Protein AF-A0A6C0BHW2-F1 (afdb_monomer)

Radius of gyration: 17.74 Å; Cα contacts (8 Å, |Δi|>4): 64; chains: 1; bounding box: 36×38×53 Å

Secondary structure (DSSP, 8-state):
--HHHHHHHHHHHHHHHHHHHHHTS---GGG--HHHHHHHHHHHHHHHHS-GGGHHHHHHHHHHHHHHHTT--GGGGHHHHHHTTT-------

Sequence (93 aa):
MSTSILFRYWCAPMFTFGAIRGYRAEMPEKENLLSNKLTNSFLNGVFYIIPPLGIVKLTHVMDRIEVEVTHKNPNNYAQIYWEGRGSNKNTFL

pLDDT: mean 70.17, std 14.34, range [34.81, 90.25]

Foldseek 3Di:
DDPVVVLVVLLVVQLQVQLVVLLPDDDPPVQPDPVSSNVSSNVRSVVSSQDPVNVVVVVLVVVVVCCVVVVPDVVVVVVSVCVNVVNDPPPDD

Organism: NCBI:txid1070528

Structure (mmCIF, N/CA/C/O backbone):
data_AF-A0A6C0BHW2-F1
#
_entry.id   AF-A0A6C0BHW2-F1
#
loop_
_atom_site.group_PDB
_atom_site.id
_atom_site.type_symbol
_atom_site.label_atom_id
_atom_site.label_alt_id
_atom_site.label_comp_id
_atom_site.label_asym_id
_atom_site.label_entity_id
_atom_site.label_seq_id
_atom_site.pdbx_PDB_ins_code
_atom_site.Cartn_x
_atom_site.Cartn_y
_atom_site.Cartn_z
_atom_site.occupancy
_atom_site.B_iso_or_equiv
_atom_site.auth_seq_id
_atom_site.auth_comp_id
_atom_site.auth_asym_id
_atom_site.auth_atom_id
_atom_site.pdbx_PDB_model_num
ATOM 1 N N . MET A 1 1 ? 18.650 13.573 -13.945 1.00 50.22 1 MET A N 1
ATOM 2 C CA . MET A 1 1 ? 18.218 13.399 -12.539 1.00 50.22 1 MET A CA 1
ATOM 3 C C . MET A 1 1 ? 17.813 11.944 -12.369 1.00 50.22 1 MET A C 1
ATOM 5 O O . MET A 1 1 ? 17.001 11.476 -13.155 1.00 50.22 1 MET A O 1
ATOM 9 N N . SER A 1 2 ? 18.454 11.197 -11.465 1.00 49.97 2 SER A N 1
ATOM 10 C CA . SER A 1 2 ? 18.243 9.744 -11.367 1.00 49.97 2 SER A CA 1
ATOM 11 C C . SER A 1 2 ? 16.793 9.442 -10.978 1.00 49.97 2 SER A C 1
ATOM 13 O O . SER A 1 2 ? 16.284 10.004 -10.006 1.00 49.97 2 SER A O 1
ATOM 15 N N . THR A 1 3 ? 16.123 8.570 -11.730 1.00 57.06 3 THR A N 1
ATOM 16 C CA . THR A 1 3 ? 14.727 8.155 -11.495 1.00 57.06 3 THR A CA 1
ATOM 17 C C . THR A 1 3 ? 14.514 7.606 -10.081 1.00 57.06 3 THR A C 1
ATOM 19 O O . THR A 1 3 ? 13.435 7.758 -9.514 1.00 57.06 3 THR A O 1
ATOM 22 N N . SER A 1 4 ? 15.564 7.061 -9.459 1.00 60.06 4 SER A N 1
ATOM 23 C CA . SER A 1 4 ? 15.558 6.569 -8.078 1.00 60.06 4 SER A CA 1
ATOM 24 C C . SER A 1 4 ? 15.363 7.663 -7.023 1.00 60.06 4 SER A C 1
ATOM 26 O O . SER A 1 4 ? 14.777 7.407 -5.972 1.00 60.06 4 SER A O 1
ATOM 28 N N . ILE A 1 5 ? 15.828 8.884 -7.293 1.00 62.94 5 ILE A N 1
ATOM 29 C CA . ILE A 1 5 ? 15.734 10.016 -6.367 1.00 62.94 5 ILE A CA 1
ATOM 30 C C . ILE A 1 5 ? 14.310 10.575 -6.382 1.00 62.94 5 ILE A C 1
ATOM 32 O O . ILE A 1 5 ? 13.694 10.718 -5.329 1.00 62.94 5 ILE A O 1
ATOM 36 N N . LEU A 1 6 ? 13.751 10.796 -7.576 1.00 62.16 6 LEU A N 1
ATOM 37 C CA . LEU A 1 6 ? 12.355 11.214 -7.750 1.00 62.16 6 LEU A CA 1
ATOM 38 C C . LEU A 1 6 ? 11.380 10.196 -7.148 1.00 62.16 6 LEU A C 1
ATOM 40 O O . LEU A 1 6 ? 10.431 10.581 -6.474 1.00 62.16 6 LEU A O 1
ATOM 44 N N . PHE A 1 7 ? 11.656 8.900 -7.315 1.00 66.44 7 PHE A N 1
ATOM 45 C CA . PHE A 1 7 ? 10.849 7.841 -6.718 1.00 66.44 7 PHE A CA 1
ATOM 46 C C . PHE A 1 7 ? 10.858 7.900 -5.184 1.00 66.44 7 PHE A C 1
ATOM 48 O O . PHE A 1 7 ? 9.802 7.815 -4.567 1.00 66.44 7 PHE A O 1
ATOM 55 N N . ARG A 1 8 ? 12.015 8.121 -4.545 1.00 68.06 8 ARG A N 1
ATOM 56 C CA . ARG A 1 8 ? 12.103 8.254 -3.077 1.00 68.06 8 ARG A CA 1
ATOM 57 C C . ARG A 1 8 ? 11.373 9.493 -2.554 1.00 68.06 8 ARG A C 1
ATOM 59 O O . ARG A 1 8 ? 10.644 9.385 -1.569 1.00 68.06 8 ARG A O 1
ATOM 66 N N . TYR A 1 9 ? 11.528 10.633 -3.230 1.00 76.25 9 TYR A N 1
ATOM 67 C CA . TYR A 1 9 ? 10.831 11.873 -2.875 1.00 76.25 9 TYR A CA 1
ATOM 68 C C . TYR A 1 9 ? 9.331 11.836 -3.173 1.00 76.25 9 TYR A C 1
ATOM 70 O O . TYR A 1 9 ? 8.596 12.623 -2.596 1.00 76.25 9 TYR A O 1
ATOM 78 N N . TRP A 1 10 ? 8.863 10.926 -4.026 1.00 78.31 10 TRP A N 1
ATOM 79 C CA . TRP A 1 10 ? 7.438 10.689 -4.246 1.00 78.31 10 TRP A CA 1
ATOM 80 C C . TRP A 1 10 ? 6.856 9.709 -3.221 1.00 78.31 10 TRP A C 1
ATOM 82 O O . TRP A 1 10 ? 5.866 10.011 -2.558 1.00 78.31 10 TRP A O 1
ATOM 92 N N . CYS A 1 11 ? 7.491 8.548 -3.042 1.00 79.12 11 CYS A N 1
ATOM 93 C CA . CYS A 1 11 ? 6.936 7.455 -2.247 1.00 79.12 11 CYS A CA 1
ATOM 94 C C . CYS A 1 11 ? 6.797 7.813 -0.766 1.00 79.12 11 CYS A C 1
ATOM 96 O O . CYS A 1 11 ? 5.756 7.550 -0.180 1.00 79.12 11 CYS A O 1
ATOM 98 N N . AL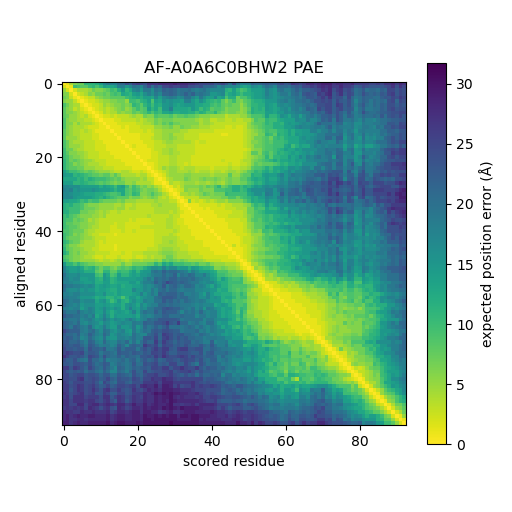A A 1 12 ? 7.816 8.420 -0.152 1.00 81.75 12 ALA A N 1
ATOM 99 C CA . ALA A 1 12 ? 7.791 8.714 1.281 1.00 81.75 12 ALA A CA 1
ATOM 100 C C . ALA A 1 12 ? 6.670 9.697 1.691 1.00 81.75 12 ALA A C 1
ATOM 102 O O . ALA A 1 12 ? 5.892 9.361 2.592 1.00 81.75 12 ALA A O 1
ATOM 103 N N . PRO A 1 13 ? 6.515 10.876 1.053 1.00 86.38 13 PRO A N 1
ATOM 104 C CA . PRO A 1 13 ? 5.428 11.782 1.408 1.00 86.38 13 PRO A CA 1
ATOM 105 C C . PRO A 1 13 ? 4.058 11.237 1.001 1.00 86.38 13 PRO A C 1
ATOM 107 O O . PRO A 1 13 ? 3.116 11.386 1.776 1.00 86.38 13 PRO A O 1
ATOM 110 N N . MET A 1 14 ? 3.936 10.560 -0.147 1.00 86.12 14 MET A N 1
ATOM 111 C CA . MET A 1 14 ? 2.649 10.001 -0.580 1.00 86.12 14 MET A CA 1
ATOM 112 C C . MET A 1 14 ? 2.185 8.853 0.316 1.00 86.12 14 MET A C 1
ATOM 114 O O . MET A 1 14 ? 1.018 8.818 0.702 1.00 86.12 14 MET A O 1
ATOM 118 N N . PHE A 1 15 ? 3.098 7.973 0.735 1.00 88.69 15 PHE A N 1
ATOM 119 C CA . PHE A 1 15 ? 2.800 6.938 1.722 1.00 88.69 15 PHE A CA 1
ATOM 120 C C . PHE A 1 15 ? 2.294 7.540 3.025 1.00 88.69 15 PHE A C 1
ATOM 122 O O . PHE A 1 15 ? 1.249 7.148 3.534 1.00 88.69 15 PHE A O 1
ATOM 129 N N . THR A 1 16 ? 3.032 8.517 3.553 1.00 88.06 16 THR A N 1
ATOM 130 C CA . THR A 1 16 ? 2.701 9.164 4.826 1.00 88.06 16 THR A CA 1
ATOM 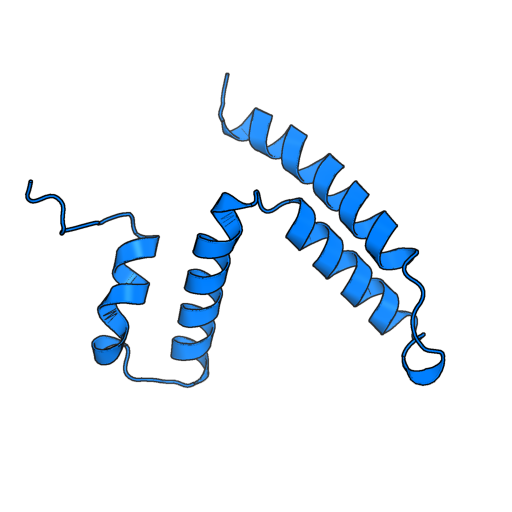131 C C . THR A 1 16 ? 1.348 9.865 4.735 1.00 88.06 16 THR A C 1
ATOM 133 O O . THR A 1 16 ? 0.528 9.752 5.644 1.00 88.06 16 THR A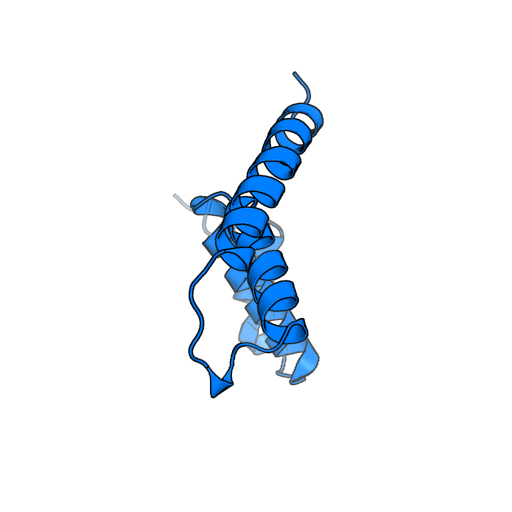 O 1
ATOM 136 N N . PHE A 1 17 ? 1.078 10.537 3.613 1.00 87.75 17 PHE A N 1
ATOM 137 C CA . PHE A 1 17 ? -0.203 11.178 3.340 1.00 87.75 17 PHE A CA 1
ATOM 138 C C . PHE A 1 17 ? -1.360 10.168 3.315 1.00 87.75 17 PHE A C 1
ATOM 140 O O . PHE A 1 17 ? -2.356 10.363 4.017 1.00 87.75 17 PHE A O 1
ATOM 147 N N . GLY A 1 18 ? -1.217 9.067 2.571 1.00 86.81 18 GLY A N 1
ATOM 148 C CA . GLY A 1 18 ? -2.226 8.007 2.509 1.00 86.81 18 GLY A CA 1
ATOM 149 C C . GLY A 1 18 ? -2.440 7.313 3.855 1.00 86.81 18 GLY A C 1
ATOM 150 O O . GLY A 1 18 ? -3.580 7.084 4.259 1.00 86.81 18 GLY A O 1
ATOM 151 N N . ALA A 1 19 ? -1.365 7.067 4.604 1.00 89.38 19 ALA A N 1
ATOM 152 C CA . ALA A 1 19 ? -1.423 6.437 5.917 1.00 89.38 19 ALA A CA 1
ATOM 153 C C . ALA A 1 19 ? -2.146 7.308 6.950 1.00 89.38 19 ALA A C 1
ATOM 155 O O . ALA A 1 19 ? -3.081 6.853 7.610 1.00 89.38 19 ALA A O 1
ATOM 156 N N . ILE A 1 20 ? -1.802 8.595 7.043 1.00 90.25 20 ILE A N 1
ATOM 157 C CA . ILE A 1 20 ? -2.501 9.528 7.941 1.00 90.25 20 ILE A CA 1
ATOM 158 C C . ILE A 1 20 ? -3.994 9.590 7.599 1.00 90.25 20 ILE A C 1
ATOM 160 O O . ILE A 1 20 ? -4.836 9.608 8.502 1.00 90.25 20 ILE A O 1
ATOM 164 N N . ARG A 1 21 ? -4.335 9.585 6.306 1.00 86.88 21 ARG A N 1
ATOM 165 C CA . ARG A 1 21 ? -5.726 9.589 5.848 1.00 86.88 21 ARG A CA 1
ATOM 166 C C . ARG A 1 21 ? -6.460 8.299 6.223 1.00 86.88 21 ARG A C 1
ATOM 168 O O . ARG A 1 2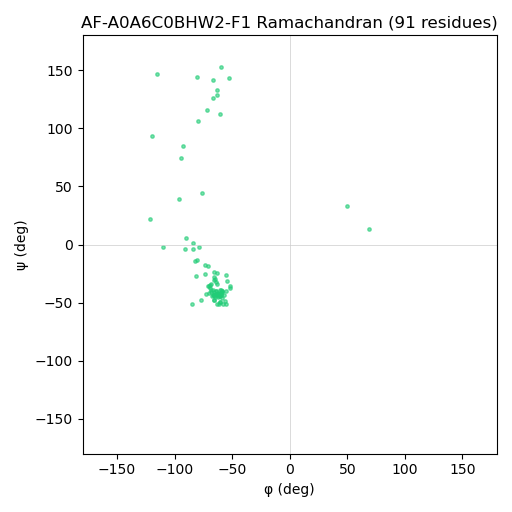1 ? -7.581 8.378 6.714 1.00 86.88 21 ARG A O 1
ATOM 175 N N . GLY A 1 22 ? -5.833 7.137 6.050 1.00 86.12 22 GLY A N 1
ATOM 176 C CA . GLY A 1 22 ? -6.413 5.843 6.420 1.00 86.12 22 GLY A CA 1
ATOM 177 C C . GLY A 1 22 ? -6.565 5.648 7.930 1.00 86.12 22 GLY A C 1
ATOM 178 O O . GLY A 1 22 ? -7.546 5.053 8.367 1.00 86.12 22 GLY A O 1
ATOM 179 N N . TYR A 1 23 ? -5.652 6.198 8.735 1.00 85.25 23 TYR A N 1
ATOM 180 C CA . TYR A 1 23 ? -5.741 6.146 10.199 1.00 85.25 23 TYR A CA 1
ATOM 181 C C . TYR A 1 23 ? -6.868 7.024 10.760 1.00 85.25 23 TYR A C 1
ATOM 183 O O . TYR A 1 23 ? -7.511 6.667 11.747 1.00 85.25 23 TYR A O 1
ATOM 191 N N . ARG A 1 24 ? -7.106 8.183 10.132 1.00 86.19 24 ARG A N 1
ATOM 192 C CA . ARG A 1 24 ? -8.174 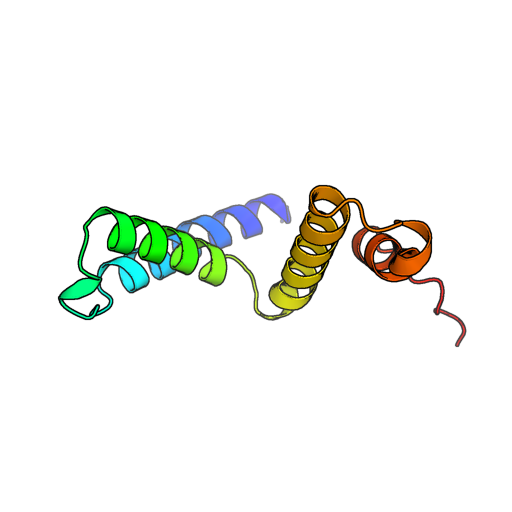9.126 10.504 1.00 86.19 24 ARG A CA 1
ATOM 193 C C . ARG A 1 24 ? -9.535 8.780 9.899 1.00 86.19 24 ARG A C 1
ATOM 195 O O . ARG A 1 24 ? -10.496 9.486 10.181 1.00 86.19 24 ARG A O 1
ATOM 202 N N . ALA A 1 25 ? -9.617 7.749 9.061 1.00 83.50 25 ALA A N 1
ATOM 203 C CA . ALA A 1 25 ? -10.876 7.332 8.467 1.00 83.50 25 ALA A CA 1
ATOM 204 C C . ALA A 1 25 ? -11.847 6.864 9.560 1.00 83.50 25 ALA A C 1
ATOM 206 O O . ALA A 1 25 ? -11.479 6.089 10.449 1.00 83.50 25 ALA A O 1
ATOM 207 N N . GLU A 1 26 ? -13.086 7.343 9.489 1.00 80.75 26 GLU A N 1
ATOM 208 C CA . GLU A 1 26 ? -14.160 6.849 10.341 1.00 80.75 26 GLU A CA 1
ATOM 209 C C . GLU A 1 26 ? -14.461 5.397 9.962 1.00 80.75 26 GLU A C 1
ATOM 211 O O . GLU A 1 26 ? -14.670 5.073 8.793 1.00 80.75 26 GLU A O 1
ATOM 216 N N . MET A 1 27 ? -14.427 4.516 10.959 1.00 79.31 27 MET A N 1
ATOM 217 C CA . MET A 1 27 ? -14.741 3.098 10.814 1.00 79.31 27 MET A CA 1
ATOM 218 C C . MET A 1 27 ? -15.989 2.781 11.637 1.00 79.31 27 MET A C 1
ATOM 220 O O . MET A 1 27 ? -16.158 3.366 12.712 1.00 79.31 27 MET A O 1
ATOM 224 N N . PRO A 1 28 ? -16.837 1.841 11.187 1.00 81.88 28 PRO A N 1
ATOM 225 C CA . PRO A 1 28 ? -17.940 1.337 11.995 1.00 81.88 28 PRO A CA 1
ATOM 226 C C . PRO A 1 28 ? -17.436 0.856 13.359 1.00 81.88 28 PRO A C 1
ATOM 228 O O . PRO A 1 28 ? -16.368 0.252 13.448 1.00 81.88 28 PRO A O 1
ATOM 231 N N . GLU A 1 29 ? -18.212 1.064 14.424 1.00 74.00 29 GLU A N 1
ATOM 232 C CA . GLU A 1 29 ? -17.822 0.710 15.802 1.00 74.00 29 GLU A CA 1
ATOM 233 C C . GLU A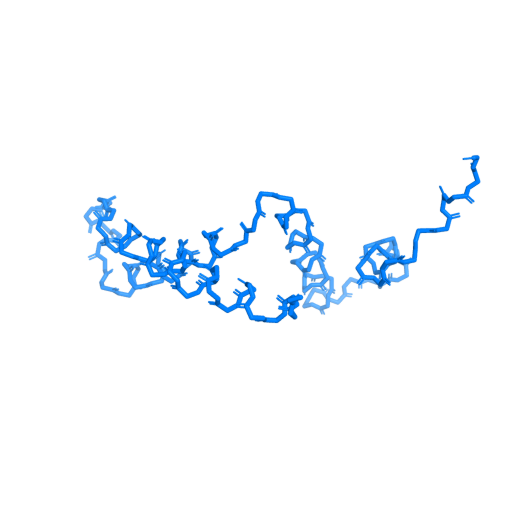 1 29 ? -17.356 -0.748 15.946 1.0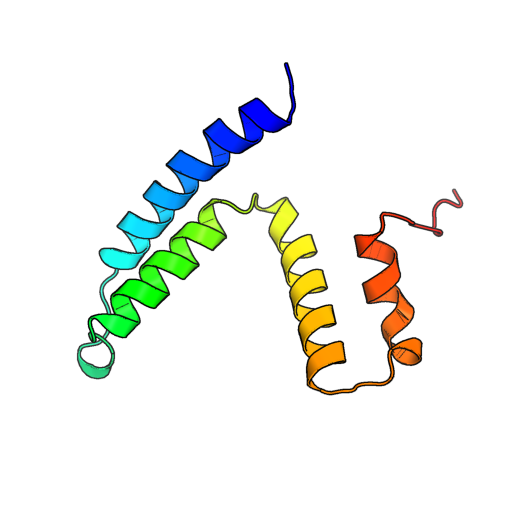0 74.00 29 GLU A C 1
ATOM 235 O O . GLU A 1 29 ? -16.381 -1.026 16.640 1.00 74.00 29 GLU A O 1
ATOM 240 N N . LYS A 1 30 ? -18.000 -1.670 15.220 1.00 74.94 30 LYS A N 1
ATOM 241 C CA . LYS A 1 30 ? -17.658 -3.101 15.199 1.00 74.94 30 LYS A CA 1
ATOM 242 C C . LYS A 1 30 ? -16.287 -3.404 14.585 1.00 74.94 30 LYS A C 1
ATOM 244 O O . LYS A 1 30 ? -15.709 -4.444 14.877 1.00 74.94 30 LYS A O 1
ATOM 249 N N . GLU A 1 31 ? -15.777 -2.515 13.740 1.00 71.81 31 GLU A N 1
ATOM 250 C CA . GLU A 1 31 ? -14.514 -2.676 13.015 1.00 71.81 31 GLU A CA 1
ATOM 251 C C . GLU A 1 31 ? -13.421 -1.722 13.511 1.00 71.81 31 GLU A C 1
ATOM 253 O O . GLU A 1 31 ? -12.282 -1.810 13.052 1.00 71.81 31 GLU A O 1
ATOM 258 N N . ASN A 1 32 ? -13.734 -0.856 14.483 1.00 76.69 32 ASN A N 1
ATOM 259 C CA . ASN A 1 32 ? -12.850 0.155 15.072 1.00 76.69 32 ASN A CA 1
ATOM 260 C C . ASN A 1 32 ? -11.825 -0.449 16.057 1.00 76.69 32 ASN A C 1
ATOM 262 O O . ASN A 1 32 ? -11.580 0.064 17.149 1.00 76.69 32 ASN A O 1
ATOM 266 N N . LEU A 1 33 ? -11.221 -1.567 15.668 1.00 84.75 33 LEU A N 1
ATOM 267 C CA . LEU A 1 33 ? -10.079 -2.154 16.352 1.00 84.75 33 LEU A CA 1
ATOM 268 C C . LEU A 1 33 ? -8.808 -1.411 15.934 1.00 84.75 33 LEU A C 1
ATOM 270 O O . LEU A 1 33 ? -8.638 -1.038 14.771 1.00 84.75 33 LEU A O 1
ATOM 274 N N . LEU A 1 34 ? -7.871 -1.244 16.871 1.00 81.38 34 LEU A N 1
ATOM 275 C CA . LEU A 1 34 ? -6.572 -0.622 16.592 1.00 81.38 34 LEU A CA 1
ATOM 276 C C . LEU A 1 34 ? -5.838 -1.345 15.448 1.00 81.38 34 LEU A C 1
ATOM 278 O O . LEU A 1 34 ? -5.261 -0.698 14.577 1.00 81.38 34 LEU A O 1
ATOM 282 N N . SER A 1 35 ? -5.905 -2.679 15.424 1.00 79.19 35 SER A N 1
ATOM 283 C CA . SER A 1 35 ? -5.330 -3.506 14.358 1.00 79.19 35 SER A CA 1
ATOM 284 C C . SER A 1 35 ? -5.920 -3.164 12.992 1.00 79.19 35 SER A C 1
ATOM 286 O O . SER A 1 35 ? -5.174 -2.959 12.042 1.00 79.19 35 SER A O 1
ATOM 288 N N . ASN A 1 36 ? -7.242 -3.023 12.899 1.00 77.69 36 ASN A N 1
ATOM 289 C CA . ASN A 1 36 ? -7.923 -2.685 11.651 1.00 77.69 36 ASN A CA 1
ATOM 290 C C . ASN A 1 36 ? -7.572 -1.270 11.191 1.00 77.69 36 ASN A C 1
ATOM 292 O O . ASN A 1 36 ? -7.316 -1.060 10.008 1.00 77.69 36 ASN A O 1
ATOM 296 N N . LYS A 1 37 ? -7.469 -0.313 12.120 1.00 80.81 37 LYS A N 1
ATOM 297 C CA . LYS A 1 37 ? -7.011 1.051 11.824 1.00 80.81 37 LYS A CA 1
ATOM 298 C C . LYS A 1 37 ? -5.579 1.097 11.308 1.00 80.81 37 LYS A C 1
ATOM 300 O O . LYS A 1 37 ? -5.299 1.831 10.363 1.00 80.81 37 LYS A O 1
ATOM 305 N N . LEU A 1 38 ? -4.674 0.323 11.904 1.00 83.81 38 LEU A N 1
ATOM 306 C CA . LEU A 1 38 ? -3.283 0.237 11.458 1.00 83.81 38 LEU A CA 1
ATOM 307 C C . LEU A 1 38 ? -3.174 -0.441 10.091 1.00 83.81 38 LEU A C 1
ATOM 309 O O . LEU A 1 38 ? -2.490 0.085 9.216 1.00 83.81 38 LEU A O 1
ATOM 313 N N . THR A 1 39 ? -3.890 -1.544 9.874 1.00 84.25 39 THR A N 1
ATOM 314 C CA . THR A 1 39 ? -3.925 -2.230 8.577 1.00 84.25 39 THR A CA 1
ATOM 315 C C . THR A 1 39 ? -4.519 -1.333 7.495 1.00 84.25 39 THR A C 1
ATOM 317 O O . THR A 1 39 ? -3.933 -1.198 6.424 1.00 84.25 39 THR A O 1
ATOM 320 N N . ASN A 1 40 ? -5.632 -0.653 7.778 1.00 82.88 40 ASN A N 1
ATOM 321 C CA . ASN A 1 40 ? -6.255 0.276 6.839 1.00 82.88 40 ASN A CA 1
ATOM 322 C C . ASN A 1 40 ? -5.346 1.474 6.539 1.00 82.88 40 ASN A C 1
ATOM 324 O O . ASN A 1 40 ? -5.173 1.836 5.382 1.00 82.88 40 ASN A O 1
ATOM 328 N N . SER A 1 41 ? -4.711 2.054 7.561 1.00 86.69 41 SER A N 1
ATOM 329 C CA . SER A 1 41 ? -3.694 3.100 7.408 1.00 86.69 41 SER A CA 1
ATOM 330 C C . SER A 1 41 ? -2.553 2.644 6.495 1.00 86.69 41 SER A C 1
ATOM 332 O O . SER A 1 41 ? -2.249 3.301 5.502 1.00 86.69 41 SER A O 1
ATOM 334 N N . PHE A 1 42 ? -1.974 1.474 6.759 1.00 87.31 42 PHE A N 1
ATOM 335 C CA . PHE A 1 42 ? -0.878 0.937 5.961 1.00 87.31 42 PHE A CA 1
ATOM 336 C C . PHE A 1 42 ? -1.280 0.711 4.498 1.00 87.31 42 PHE A C 1
ATOM 338 O O . PHE A 1 42 ? -0.593 1.189 3.595 1.00 87.31 42 PHE A O 1
ATOM 345 N N . LEU A 1 43 ? -2.411 0.041 4.257 1.00 84.44 43 LEU A N 1
ATOM 346 C CA . LEU A 1 43 ? -2.913 -0.221 2.907 1.00 84.44 43 LEU A CA 1
ATOM 347 C C . LEU A 1 43 ? -3.188 1.079 2.151 1.00 84.44 43 LEU A C 1
ATOM 349 O O . LEU A 1 43 ? -2.776 1.222 1.003 1.00 84.44 43 LEU A O 1
ATOM 353 N N . ASN A 1 44 ? -3.818 2.054 2.804 1.00 86.94 44 ASN A N 1
ATOM 354 C CA . ASN A 1 44 ? -4.108 3.350 2.201 1.00 86.94 44 ASN A CA 1
ATOM 355 C C . ASN A 1 4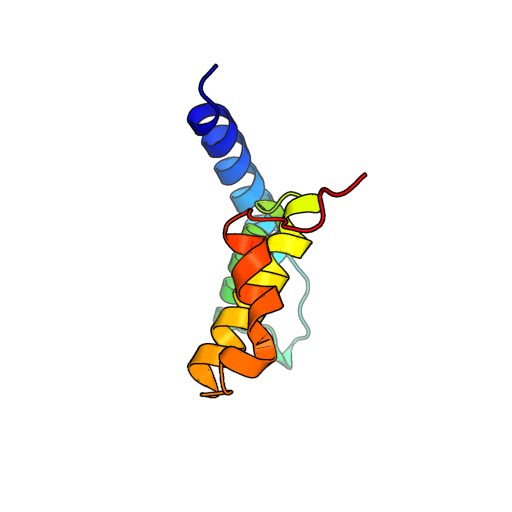4 ? -2.809 4.106 1.864 1.00 86.94 44 ASN A C 1
ATOM 357 O O . ASN A 1 44 ? -2.672 4.651 0.772 1.00 86.94 44 ASN A O 1
ATOM 361 N N . GLY A 1 45 ? -1.797 4.042 2.734 1.00 86.31 45 GLY A N 1
ATOM 362 C CA . GLY A 1 45 ? -0.449 4.523 2.430 1.00 86.31 45 GLY A CA 1
ATOM 363 C C . GLY A 1 45 ? 0.139 3.876 1.174 1.00 86.31 45 GLY A C 1
ATOM 364 O O . GLY A 1 45 ? 0.618 4.581 0.287 1.00 86.31 45 GLY A O 1
ATOM 365 N N . VAL A 1 46 ? 0.068 2.547 1.053 1.00 84.56 46 VAL A N 1
ATOM 366 C CA . VAL A 1 46 ? 0.571 1.816 -0.125 1.00 84.56 46 VAL A CA 1
ATOM 367 C C . VAL A 1 46 ? -0.161 2.241 -1.400 1.00 84.56 46 VAL A C 1
ATOM 369 O O . VAL A 1 46 ? 0.492 2.512 -2.409 1.00 84.56 46 VAL A O 1
ATOM 372 N N . PHE A 1 47 ? -1.488 2.371 -1.363 1.00 82.31 47 PHE A N 1
ATOM 373 C CA . PHE A 1 47 ? -2.269 2.795 -2.528 1.00 82.31 47 PHE A CA 1
ATOM 374 C C . PHE A 1 47 ? -1.930 4.213 -2.994 1.00 82.31 47 PHE A C 1
ATOM 376 O O . PHE A 1 47 ? -1.918 4.461 -4.195 1.00 82.31 47 PHE A O 1
ATOM 383 N N . TYR A 1 48 ? -1.592 5.124 -2.079 1.00 82.44 48 TYR A N 1
ATOM 384 C CA . TYR A 1 48 ? -1.171 6.481 -2.434 1.00 82.44 48 TYR A CA 1
ATOM 385 C C . TYR A 1 48 ? 0.244 6.559 -3.025 1.00 82.44 48 TYR A C 1
ATOM 387 O O . TYR A 1 48 ? 0.532 7.480 -3.790 1.00 82.44 48 TYR A O 1
ATOM 395 N N . ILE A 1 49 ? 1.134 5.608 -2.712 1.00 82.00 49 ILE A N 1
ATOM 396 C CA . ILE A 1 49 ? 2.442 5.513 -3.383 1.00 82.00 49 ILE A CA 1
ATOM 397 C C . ILE A 1 49 ? 2.257 5.163 -4.861 1.00 82.00 49 ILE A C 1
ATOM 399 O O . ILE A 1 49 ? 2.986 5.671 -5.721 1.00 82.00 49 ILE A O 1
ATOM 403 N N . ILE A 1 50 ? 1.325 4.252 -5.145 1.00 75.69 50 ILE A N 1
ATOM 404 C CA . ILE A 1 50 ? 1.144 3.679 -6.472 1.00 75.69 50 ILE A CA 1
ATOM 405 C C . ILE A 1 50 ? 0.530 4.754 -7.376 1.00 75.69 50 ILE A C 1
ATOM 407 O O . ILE A 1 50 ? -0.598 5.185 -7.142 1.00 75.69 50 ILE A O 1
ATOM 411 N N . PRO A 1 51 ? 1.238 5.210 -8.427 1.00 66.19 51 PRO A N 1
ATOM 412 C CA . PRO A 1 51 ? 0.638 6.132 -9.380 1.00 66.19 51 PRO A CA 1
ATOM 413 C C . PRO A 1 51 ? -0.597 5.473 -10.017 1.00 66.19 51 PRO A C 1
ATOM 415 O O . PRO A 1 51 ? -0.608 4.251 -10.158 1.00 66.19 51 PRO A O 1
ATOM 418 N N . PRO A 1 52 ? -1.608 6.229 -10.478 1.00 59.50 52 PRO A N 1
ATOM 419 C CA . PRO A 1 52 ? -2.834 5.656 -11.050 1.00 59.50 52 PRO A CA 1
ATOM 420 C C . PRO A 1 52 ? -2.573 4.620 -12.161 1.00 59.50 52 PRO A C 1
ATOM 422 O O . PRO A 1 52 ? -3.236 3.592 -12.239 1.00 59.50 52 PRO A O 1
ATOM 425 N N . LEU A 1 53 ? -1.528 4.838 -12.967 1.00 55.44 53 LEU A N 1
ATOM 426 C CA . LEU A 1 53 ? -1.076 3.921 -14.026 1.00 55.44 53 LEU A CA 1
ATOM 427 C C . LEU A 1 53 ? -0.367 2.652 -13.501 1.00 55.44 53 LEU A C 1
ATOM 429 O O . LEU A 1 53 ? -0.200 1.677 -14.228 1.00 55.44 53 LEU A O 1
ATOM 433 N N . GLY A 1 54 ? 0.080 2.661 -12.247 1.00 59.81 54 GLY A N 1
ATOM 434 C CA . GLY A 1 54 ? 0.689 1.532 -11.546 1.00 59.81 54 GLY A CA 1
ATOM 435 C C . GLY A 1 54 ? -0.325 0.552 -10.953 1.00 59.81 54 GLY A C 1
ATOM 436 O O . GLY A 1 54 ? 0.066 -0.566 -10.629 1.00 59.81 54 GLY A O 1
ATOM 437 N N . ILE A 1 55 ? -1.608 0.921 -10.863 1.00 61.22 55 ILE A N 1
ATOM 438 C CA . ILE A 1 55 ? -2.678 0.033 -10.379 1.00 61.22 55 ILE A CA 1
ATOM 439 C C . ILE A 1 55 ? -2.805 -1.190 -11.293 1.00 61.22 55 ILE A C 1
ATOM 441 O O . ILE A 1 55 ? -2.847 -2.307 -10.794 1.00 61.22 55 ILE A O 1
ATOM 445 N N . VAL A 1 56 ? -2.736 -0.996 -12.616 1.00 60.91 56 VAL A N 1
ATOM 446 C CA . VAL A 1 56 ? -2.735 -2.096 -13.601 1.00 60.91 56 VAL A CA 1
ATOM 447 C C . VAL A 1 56 ? -1.559 -3.049 -13.360 1.00 60.91 56 VAL A C 1
ATOM 449 O O . VAL A 1 56 ? -1.698 -4.264 -13.395 1.00 60.91 56 VAL A O 1
ATOM 452 N N . LYS A 1 57 ? -0.375 -2.521 -13.034 1.00 62.25 57 LYS A N 1
ATOM 453 C CA . LYS A 1 57 ? 0.786 -3.367 -12.716 1.00 62.25 57 LYS A CA 1
ATOM 454 C C . LYS A 1 57 ? 0.616 -4.105 -11.389 1.00 62.25 57 LYS A C 1
ATOM 456 O O . LYS A 1 57 ? 1.073 -5.239 -11.280 1.00 62.25 57 LYS A O 1
ATOM 461 N N . LEU A 1 58 ? -0.026 -3.484 -10.400 1.00 65.12 58 LEU A N 1
ATOM 462 C CA . LEU A 1 58 ? -0.311 -4.112 -9.113 1.00 65.12 58 LEU A CA 1
ATOM 463 C C . LEU A 1 58 ? -1.313 -5.261 -9.266 1.00 65.12 58 LEU A C 1
ATOM 465 O O . LEU A 1 58 ? -1.072 -6.324 -8.704 1.00 65.12 58 LEU A O 1
ATOM 469 N N . THR A 1 59 ? -2.379 -5.087 -10.055 1.00 66.38 59 THR A N 1
ATOM 470 C CA . THR A 1 59 ? -3.358 -6.156 -10.309 1.00 66.38 59 THR A CA 1
ATOM 471 C C . THR A 1 59 ? -2.687 -7.361 -10.956 1.00 66.38 59 THR A C 1
ATOM 473 O O . THR A 1 59 ? -2.839 -8.464 -10.455 1.00 66.38 59 THR A O 1
ATOM 476 N N . HIS A 1 60 ? -1.800 -7.161 -11.937 1.00 67.19 60 HIS A N 1
ATOM 477 C CA . HIS A 1 60 ? -1.036 -8.273 -12.518 1.00 67.19 60 HIS A CA 1
ATOM 478 C C . HIS A 1 60 ? -0.088 -8.965 -11.526 1.00 67.19 60 HIS A C 1
ATOM 480 O O . HIS A 1 60 ? 0.176 -10.160 -11.650 1.00 67.19 60 HIS A O 1
ATOM 486 N N . VAL A 1 61 ? 0.468 -8.235 -10.552 1.00 68.75 61 VAL A N 1
ATOM 487 C CA . VAL A 1 61 ? 1.273 -8.840 -9.477 1.00 68.75 61 VAL A CA 1
ATOM 488 C C . VAL A 1 61 ? 0.382 -9.650 -8.537 1.00 68.75 61 VAL A C 1
ATOM 490 O O . VAL A 1 61 ? 0.760 -10.760 -8.168 1.00 68.75 61 VAL A O 1
ATOM 493 N N . MET A 1 62 ? -0.800 -9.138 -8.189 1.00 69.69 62 MET A N 1
ATOM 494 C CA . MET A 1 62 ? -1.783 -9.865 -7.382 1.00 69.69 62 MET A CA 1
ATOM 495 C C . MET A 1 62 ? -2.272 -11.133 -8.088 1.00 69.69 62 MET A C 1
ATOM 497 O O . MET A 1 62 ? -2.288 -12.188 -7.460 1.00 69.69 62 MET A O 1
ATOM 501 N N . ASP A 1 63 ? -2.547 -11.068 -9.390 1.00 69.81 63 ASP A N 1
ATOM 502 C CA . ASP A 1 63 ? -2.952 -12.224 -10.197 1.00 69.81 63 ASP A CA 1
ATOM 503 C C . ASP A 1 63 ? -1.871 -13.318 -10.199 1.00 69.81 63 ASP A C 1
ATOM 505 O O . ASP A 1 63 ? -2.169 -14.507 -10.094 1.00 69.81 63 ASP A O 1
ATOM 509 N N . ARG A 1 64 ? -0.585 -12.939 -10.268 1.00 69.56 64 ARG A N 1
ATOM 510 C CA . ARG A 1 64 ? 0.530 -13.901 -10.162 1.00 69.56 64 ARG A CA 1
ATOM 511 C C . ARG A 1 64 ? 0.607 -14.545 -8.791 1.00 69.56 64 ARG A C 1
ATOM 513 O O . ARG A 1 64 ? 0.836 -15.747 -8.709 1.00 69.56 64 ARG A O 1
ATOM 520 N N . ILE A 1 65 ? 0.452 -13.750 -7.732 1.00 74.81 65 ILE A N 1
ATOM 521 C CA . ILE A 1 65 ? 0.436 -14.263 -6.358 1.00 74.81 65 ILE A CA 1
ATOM 522 C C . ILE A 1 65 ? -0.709 -15.264 -6.212 1.00 74.81 65 ILE A C 1
ATOM 524 O O . ILE A 1 65 ? -0.507 -16.335 -5.651 1.00 74.81 65 ILE A O 1
ATOM 528 N N . GLU A 1 66 ? -1.883 -14.962 -6.763 1.00 72.94 66 GLU A N 1
ATOM 529 C CA . GLU A 1 66 ? -3.024 -15.870 -6.734 1.00 72.94 66 GLU A CA 1
ATOM 530 C C . GLU A 1 66 ? -2.717 -17.187 -7.451 1.00 72.94 66 GLU A C 1
ATOM 532 O O . GLU A 1 66 ? -2.914 -18.248 -6.860 1.00 72.94 66 GLU A O 1
ATOM 537 N N . VAL A 1 67 ? -2.208 -17.143 -8.688 1.00 72.94 67 VAL A N 1
ATOM 538 C CA . VAL A 1 67 ? -1.856 -18.347 -9.465 1.00 72.94 67 VAL A CA 1
ATOM 539 C C . VAL A 1 67 ? -0.844 -19.217 -8.715 1.00 72.94 67 VAL A C 1
ATOM 541 O O . VAL A 1 67 ? -1.032 -20.432 -8.642 1.00 72.94 67 VAL A O 1
ATOM 544 N N . GLU A 1 68 ? 0.175 -18.599 -8.112 1.00 71.06 68 GLU A N 1
ATOM 545 C CA . GLU A 1 68 ? 1.217 -19.291 -7.347 1.00 71.06 68 GLU A CA 1
ATOM 546 C C . GLU A 1 68 ? 0.653 -19.945 -6.073 1.00 71.06 68 GLU A C 1
ATOM 548 O O . GLU A 1 68 ? 0.894 -21.124 -5.816 1.00 71.06 68 GLU A O 1
ATOM 553 N N . VAL A 1 69 ? -0.144 -19.201 -5.298 1.00 73.75 69 VAL A N 1
ATOM 554 C CA . VAL A 1 69 ? -0.714 -19.651 -4.015 1.00 73.75 69 VAL A CA 1
ATOM 555 C C . VAL A 1 69 ? -1.803 -20.706 -4.210 1.00 73.75 69 VAL A C 1
ATOM 557 O O . VAL A 1 69 ? -1.917 -21.628 -3.408 1.00 73.75 69 VAL A O 1
ATOM 560 N N . THR A 1 70 ? -2.604 -20.597 -5.271 1.00 75.62 70 THR A N 1
ATOM 561 C CA . THR A 1 70 ? -3.665 -21.574 -5.584 1.00 75.62 70 THR A CA 1
ATOM 562 C C . THR A 1 70 ? -3.192 -22.720 -6.480 1.00 75.62 70 THR A C 1
ATOM 564 O O . THR A 1 70 ? -4.009 -23.545 -6.886 1.00 75.62 70 THR A O 1
ATOM 567 N N . HIS A 1 71 ? -1.889 -22.795 -6.780 1.00 71.56 71 HIS A N 1
ATOM 568 C CA . HIS A 1 71 ? -1.278 -23.808 -7.649 1.00 71.56 71 HIS A CA 1
ATOM 569 C C . HIS A 1 71 ? -1.994 -23.972 -9.002 1.00 71.56 71 HIS A C 1
ATOM 571 O O . HIS A 1 71 ? -2.059 -25.068 -9.569 1.00 71.56 71 HIS A O 1
ATOM 577 N N . LYS A 1 72 ? -2.550 -22.880 -9.539 1.00 69.75 72 LYS A N 1
ATOM 578 C CA . LYS A 1 72 ? -3.175 -22.890 -10.866 1.00 69.75 72 LYS A CA 1
ATOM 579 C C . LYS A 1 72 ? -2.089 -23.130 -11.911 1.00 69.75 72 LYS A C 1
ATOM 581 O O . LYS A 1 72 ? -0.985 -22.611 -11.797 1.00 69.75 72 LYS A O 1
ATOM 586 N N . ASN A 1 73 ? -2.401 -23.912 -12.947 1.00 66.69 73 ASN A N 1
ATOM 587 C CA . ASN A 1 73 ? -1.423 -24.263 -13.977 1.00 66.69 73 ASN A CA 1
ATOM 588 C C . ASN A 1 73 ? -0.903 -22.991 -14.690 1.00 66.69 73 ASN A C 1
ATOM 590 O O . ASN A 1 73 ? -1.670 -22.378 -15.440 1.00 66.69 73 ASN A O 1
ATOM 594 N N . PRO A 1 74 ? 0.377 -22.606 -14.520 1.00 62.06 74 PRO A N 1
ATOM 595 C CA . PRO A 1 74 ? 0.906 -21.338 -15.031 1.00 62.06 74 PRO A CA 1
ATOM 596 C C . PRO A 1 74 ? 0.867 -21.237 -16.558 1.00 62.06 74 PRO A C 1
ATOM 598 O O . PRO A 1 74 ? 0.796 -20.140 -17.110 1.00 62.06 74 PRO A O 1
ATOM 601 N N . ASN A 1 75 ? 0.863 -22.380 -17.252 1.00 65.00 75 ASN A N 1
ATOM 602 C CA . ASN A 1 75 ? 0.819 -22.438 -18.712 1.00 65.00 75 ASN A CA 1
ATOM 603 C C . ASN A 1 75 ? -0.502 -21.902 -19.281 1.00 65.00 75 ASN A C 1
ATOM 605 O O . ASN A 1 75 ? -0.510 -21.346 -20.375 1.00 65.00 75 ASN A O 1
ATOM 609 N N . ASN A 1 76 ? -1.596 -21.996 -18.519 1.00 69.75 76 ASN A N 1
ATOM 610 C CA . ASN A 1 76 ? -2.897 -21.453 -18.916 1.00 69.75 76 ASN A CA 1
ATOM 611 C C . ASN A 1 76 ? -3.006 -19.937 -18.673 1.00 69.75 76 ASN A C 1
ATOM 613 O O . ASN A 1 76 ? -3.913 -19.298 -19.195 1.00 69.75 76 ASN A O 1
ATOM 617 N N . TYR A 1 77 ? -2.078 -19.357 -17.905 1.00 63.03 77 TYR A N 1
ATOM 618 C CA . TYR A 1 77 ? -2.071 -17.946 -17.506 1.00 63.03 77 TYR A CA 1
ATOM 619 C C . TYR A 1 77 ? -0.791 -17.220 -17.957 1.00 63.03 77 TYR A C 1
ATOM 621 O O . TYR A 1 77 ? -0.430 -16.173 -17.418 1.00 63.03 77 TYR A O 1
ATOM 629 N N . ALA A 1 78 ? -0.105 -17.755 -18.976 1.00 62.16 78 ALA A N 1
ATOM 630 C CA . ALA A 1 78 ? 1.189 -17.268 -19.461 1.00 62.16 78 ALA A CA 1
ATOM 631 C C . ALA A 1 78 ? 1.193 -15.768 -19.823 1.00 62.16 78 ALA A C 1
ATOM 633 O O . ALA A 1 78 ? 2.201 -15.089 -19.619 1.00 62.16 78 ALA A O 1
ATOM 634 N N . GLN A 1 79 ? 0.062 -15.231 -20.290 1.00 61.53 79 GLN A N 1
ATOM 635 C CA . GLN A 1 79 ? -0.096 -13.816 -20.642 1.00 61.53 79 GLN A CA 1
ATOM 636 C C . GLN A 1 79 ? 0.160 -12.873 -19.450 1.00 61.53 79 GLN A C 1
ATOM 638 O O . GLN A 1 79 ? 0.868 -11.876 -19.592 1.00 61.53 79 GLN A O 1
ATOM 643 N N . ILE A 1 80 ? -0.290 -13.247 -18.247 1.00 59.12 80 ILE A N 1
ATOM 644 C CA . ILE A 1 80 ? -0.098 -12.475 -17.003 1.00 59.12 80 ILE A CA 1
ATOM 645 C C . ILE A 1 80 ? 1.398 -12.402 -16.630 1.00 59.12 80 ILE A C 1
ATOM 647 O O . ILE A 1 80 ? 1.892 -11.418 -16.063 1.00 59.12 80 ILE A O 1
ATOM 651 N N . TYR A 1 81 ? 2.172 -13.428 -16.995 1.00 54.75 81 TYR A N 1
ATOM 652 C CA . TYR A 1 81 ? 3.620 -13.479 -16.781 1.00 54.75 81 TYR A CA 1
ATOM 653 C C . TYR A 1 81 ? 4.417 -12.714 -17.853 1.00 54.75 81 TYR A C 1
ATOM 655 O O . TYR A 1 81 ? 5.501 -12.204 -17.544 1.00 54.75 81 TYR A O 1
ATOM 663 N N . TRP A 1 82 ? 3.884 -12.569 -19.072 1.00 54.38 82 TRP A N 1
ATOM 664 C CA . TRP A 1 82 ? 4.525 -11.845 -20.180 1.00 54.38 82 TRP A CA 1
ATOM 665 C C . TRP A 1 82 ? 4.519 -10.323 -19.982 1.00 54.38 82 TRP A C 1
ATOM 667 O O . TRP A 1 82 ? 5.554 -9.673 -20.160 1.00 54.38 82 TRP A O 1
ATOM 677 N N . GLU A 1 83 ? 3.405 -9.753 -19.523 1.00 48.19 83 GLU A N 1
ATOM 678 C CA . GLU A 1 83 ? 3.244 -8.295 -19.402 1.00 48.19 83 GLU A CA 1
ATOM 679 C C . GLU A 1 83 ? 4.145 -7.676 -18.320 1.00 48.19 83 GLU A C 1
ATOM 681 O O . GLU A 1 83 ? 4.783 -6.647 -18.544 1.00 48.19 83 GLU A O 1
ATOM 686 N N . GLY A 1 84 ? 4.330 -8.337 -17.174 1.00 45.91 84 GLY A N 1
ATOM 687 C CA . GLY A 1 84 ? 5.229 -7.836 -16.120 1.00 45.91 84 GLY A CA 1
ATOM 688 C C . GLY A 1 84 ? 6.728 -8.069 -16.363 1.00 45.91 84 GLY A C 1
ATOM 689 O O . GLY A 1 84 ? 7.530 -7.618 -15.551 1.00 45.91 84 GLY A O 1
ATOM 690 N N . ARG A 1 85 ? 7.134 -8.737 -17.457 1.00 43.81 85 ARG A N 1
ATOM 691 C CA . ARG A 1 85 ? 8.524 -8.677 -17.968 1.00 43.81 85 ARG A CA 1
ATOM 692 C C . ARG A 1 85 ? 8.722 -7.550 -18.992 1.00 43.81 85 ARG A C 1
ATOM 694 O O . ARG A 1 85 ? 9.841 -7.358 -19.455 1.00 43.81 85 ARG A O 1
ATOM 701 N N . GLY A 1 86 ? 7.664 -6.821 -19.362 1.00 40.88 86 GLY A N 1
ATOM 702 C CA . GLY A 1 86 ? 7.713 -5.800 -20.411 1.00 40.88 86 GLY A CA 1
ATOM 703 C C . GLY A 1 86 ? 7.910 -6.365 -21.822 1.00 40.88 86 GLY A C 1
ATOM 704 O O . GLY A 1 86 ? 8.220 -5.608 -22.736 1.00 40.88 86 GLY A O 1
ATOM 705 N N . SER A 1 87 ? 7.742 -7.678 -22.026 1.00 41.47 87 SER A N 1
ATOM 706 C CA . SER A 1 87 ? 7.845 -8.287 -23.353 1.00 41.47 87 SER A CA 1
ATOM 707 C C . SER A 1 87 ? 6.459 -8.334 -23.988 1.00 41.47 87 SER A C 1
ATOM 709 O O . SER A 1 87 ? 5.734 -9.321 -23.890 1.00 41.47 87 SER A O 1
ATOM 711 N N . ASN A 1 88 ? 6.077 -7.221 -24.612 1.00 43.88 88 ASN A N 1
ATOM 712 C CA . ASN A 1 88 ? 4.930 -7.173 -25.505 1.00 43.88 88 ASN A CA 1
ATOM 713 C C . ASN A 1 88 ? 5.367 -7.753 -26.862 1.00 43.88 88 ASN A C 1
ATOM 715 O O . ASN A 1 88 ? 6.138 -7.119 -27.576 1.00 43.88 88 ASN A O 1
ATOM 719 N N . LYS A 1 89 ? 4.932 -8.971 -27.211 1.00 42.22 89 LYS A N 1
ATOM 720 C CA . LYS A 1 89 ? 5.155 -9.534 -28.561 1.00 42.22 89 LYS A CA 1
ATOM 721 C C . LYS A 1 89 ? 4.096 -9.091 -29.583 1.00 42.22 89 LYS A C 1
ATOM 723 O O . LYS A 1 89 ? 4.202 -9.471 -30.742 1.00 42.22 89 LYS A O 1
ATOM 728 N N . ASN A 1 90 ? 3.136 -8.253 -29.184 1.00 42.28 90 ASN A N 1
ATOM 729 C CA . ASN A 1 90 ? 2.170 -7.602 -30.073 1.00 42.28 90 ASN A CA 1
ATOM 730 C C . ASN A 1 90 ? 2.609 -6.180 -30.472 1.00 42.28 90 ASN A C 1
ATOM 732 O O . ASN A 1 90 ? 1.786 -5.280 -30.596 1.00 42.28 90 ASN A O 1
ATOM 736 N N . THR A 1 91 ? 3.901 -5.972 -30.730 1.00 40.84 91 THR A N 1
ATOM 737 C CA . THR A 1 91 ? 4.343 -4.971 -31.715 1.00 40.84 91 THR A CA 1
ATOM 738 C C . THR A 1 91 ? 4.559 -5.669 -33.051 1.00 40.84 91 THR A C 1
ATOM 740 O O . THR A 1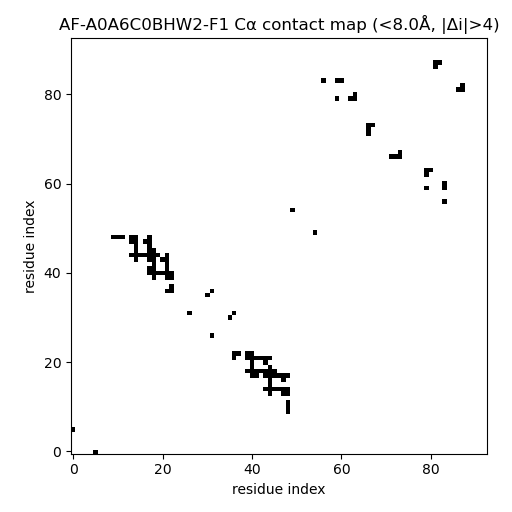 91 ? 5.684 -5.912 -33.476 1.00 40.84 91 THR A O 1
ATOM 743 N N . PHE A 1 92 ? 3.446 -6.009 -33.693 1.00 42.22 92 PHE A N 1
ATOM 744 C CA . PHE A 1 92 ? 3.338 -5.918 -35.141 1.00 42.22 92 PHE A CA 1
ATOM 745 C C . PHE A 1 92 ? 2.200 -4.946 -35.420 1.00 42.22 92 PHE A C 1
ATOM 747 O O . PHE A 1 92 ? 1.034 -5.332 -35.366 1.00 42.22 92 PHE A O 1
ATOM 754 N N . LEU A 1 93 ? 2.575 -3.677 -35.588 1.00 34.81 93 LEU A N 1
ATOM 755 C CA . LEU A 1 93 ? 2.191 -2.760 -36.667 1.00 34.81 93 LEU A CA 1
ATOM 756 C C . LEU A 1 93 ? 2.890 -1.418 -36.426 1.00 34.81 93 LEU A C 1
ATOM 758 O O . LEU A 1 93 ? 2.713 -0.850 -35.326 1.00 34.81 93 LEU A O 1
#

Nearest PDB structures (foldseek):
  8b6h-assembly1_EG  TM=3.822E-01  e=9.543E+00  Tetrahymena thermophila SB210
  8pw7-assembly1_d1  TM=2.899E-01  e=8.052E+00  Mus musculus

Solvent-accessible surface area (backbone atoms only — not comparable to full-atom values): 5331 Å² total; per-residue (Å²): 131,64,69,70,58,58,48,53,69,44,37,56,58,29,22,52,53,23,20,56,51,31,51,68,48,90,59,59,82,95,57,61,42,72,66,51,35,50,52,42,7,51,52,34,7,55,57,48,44,46,51,83,81,42,48,64,58,48,51,46,51,50,52,50,50,48,35,63,74,69,66,48,67,60,81,85,49,47,68,61,62,34,58,81,72,70,57,70,84,81,77,79,128

Mean predicted aligned error: 13.42 Å